Protein AF-A0A3A0A1N2-F1 (afdb_monomer)

Secondary structure (DSSP, 8-state):
-EEEE-TT-TTS-SS----SSPEEESS--HHHHHHHHHHHHHTS-SEEEEEETTTTEEEEEEEETTTEEEEEEE-SSSS-EEEE-SSPBPHHHHHHHHHHHHTT-TTHHHHS-EEEE--

Radius of gyration: 13.73 Å; Cα contacts (8 Å, |Δi|>4): 223; chains: 1; bounding box: 38×30×31 Å

Structure (mmCIF, N/CA/C/O backbone):
data_AF-A0A3A0A1N2-F1
#
_entry.id   AF-A0A3A0A1N2-F1
#
loop_
_atom_site.group_PDB
_atom_site.id
_atom_site.type_symbol
_atom_site.label_atom_id
_atom_site.label_alt_id
_atom_site.label_comp_id
_atom_site.label_asym_id
_atom_site.label_entity_id
_atom_site.label_seq_id
_atom_site.pdbx_PDB_ins_code
_atom_site.Cartn_x
_atom_site.Cartn_y
_atom_site.Cartn_z
_atom_site.occupancy
_atom_site.B_iso_or_equiv
_atom_site.auth_seq_id
_atom_site.auth_comp_id
_atom_site.auth_asym_id
_atom_site.auth_atom_id
_atom_site.pdbx_PDB_model_num
ATOM 1 N N . MET A 1 1 ? -1.201 11.599 6.591 1.00 91.50 1 MET A N 1
ATOM 2 C CA . MET A 1 1 ? -0.520 10.311 6.370 1.00 91.50 1 MET A CA 1
ATOM 3 C C . MET A 1 1 ? 0.896 10.571 5.928 1.00 91.50 1 MET A C 1
ATOM 5 O O . MET A 1 1 ? 1.144 11.574 5.264 1.00 91.50 1 MET A O 1
ATOM 9 N N . ASP A 1 2 ? 1.777 9.656 6.286 1.00 92.88 2 ASP A N 1
ATOM 10 C CA . ASP A 1 2 ? 3.182 9.678 5.926 1.00 92.88 2 ASP A CA 1
ATOM 11 C C . ASP A 1 2 ? 3.437 8.572 4.907 1.00 92.88 2 ASP A C 1
ATOM 13 O O . ASP A 1 2 ? 2.870 7.481 5.002 1.00 92.88 2 ASP A O 1
ATOM 17 N N . LEU A 1 3 ? 4.278 8.864 3.924 1.00 93.00 3 LEU A N 1
ATOM 18 C CA . LEU A 1 3 ? 4.767 7.890 2.961 1.00 93.00 3 LEU A CA 1
ATOM 19 C C . LEU A 1 3 ? 6.100 7.361 3.475 1.00 93.00 3 LEU A C 1
ATOM 21 O O . LEU A 1 3 ? 7.027 8.131 3.692 1.00 93.00 3 LEU A O 1
ATOM 25 N N . VAL A 1 4 ? 6.200 6.058 3.686 1.00 91.38 4 VAL A N 1
ATOM 26 C CA . VAL A 1 4 ? 7.389 5.402 4.221 1.00 91.38 4 VAL A CA 1
ATOM 27 C C . VAL A 1 4 ? 7.971 4.486 3.148 1.00 91.38 4 VAL A C 1
ATOM 29 O O . VAL A 1 4 ? 7.275 3.644 2.581 1.00 91.38 4 VAL A O 1
ATOM 32 N N . LEU A 1 5 ? 9.253 4.681 2.852 1.00 88.62 5 LEU A N 1
ATOM 33 C CA . LEU A 1 5 ? 9.980 4.017 1.769 1.00 88.62 5 LEU A CA 1
ATOM 34 C C . LEU A 1 5 ? 11.252 3.349 2.311 1.00 88.62 5 LEU A C 1
ATOM 36 O O . LEU A 1 5 ? 11.732 3.750 3.380 1.00 88.62 5 LEU A O 1
ATOM 40 N N . PRO A 1 6 ? 11.822 2.353 1.607 1.00 83.25 6 PRO A N 1
ATOM 41 C CA . PRO A 1 6 ? 13.099 1.772 2.004 1.00 83.25 6 PRO A CA 1
ATOM 42 C C . PRO A 1 6 ? 14.187 2.850 2.100 1.00 83.25 6 PRO A C 1
ATOM 44 O O . PRO A 1 6 ? 14.239 3.785 1.296 1.00 83.25 6 PRO A O 1
ATOM 47 N N . GLY A 1 7 ? 15.043 2.734 3.118 1.00 69.44 7 GLY A N 1
ATOM 48 C CA . GLY A 1 7 ? 16.130 3.682 3.366 1.00 69.44 7 GLY A CA 1
ATOM 49 C C . GLY A 1 7 ? 17.048 3.839 2.152 1.00 69.44 7 GLY A C 1
ATOM 50 O O . GLY A 1 7 ? 17.427 2.856 1.518 1.00 69.44 7 GLY A O 1
ATOM 51 N N . GLY A 1 8 ? 17.392 5.084 1.809 1.00 57.94 8 GLY A N 1
ATOM 52 C CA . GLY A 1 8 ? 18.197 5.405 0.622 1.00 57.94 8 GLY A CA 1
ATOM 53 C C . GLY A 1 8 ? 17.402 5.583 -0.680 1.00 57.94 8 GLY A C 1
ATOM 54 O O . GLY A 1 8 ? 18.002 5.896 -1.709 1.00 57.94 8 GLY A O 1
ATOM 55 N N . ALA A 1 9 ? 16.071 5.451 -0.650 1.00 58.47 9 ALA A N 1
ATOM 56 C CA . ALA A 1 9 ? 15.196 5.828 -1.756 1.00 58.47 9 ALA A CA 1
ATOM 57 C C . ALA A 1 9 ? 15.213 7.355 -1.967 1.00 58.47 9 ALA A C 1
ATOM 59 O O . ALA A 1 9 ? 14.408 8.084 -1.396 1.00 58.47 9 ALA A O 1
ATOM 60 N N . GLY A 1 10 ? 16.126 7.861 -2.799 1.00 57.34 10 GLY A N 1
ATOM 61 C CA . GLY A 1 10 ? 16.265 9.288 -3.139 1.00 57.34 10 GLY A CA 1
ATOM 62 C C . GLY A 1 10 ? 15.136 9.852 -4.015 1.00 57.34 10 GLY A C 1
ATOM 63 O O . GLY A 1 10 ? 15.398 10.622 -4.933 1.00 57.34 10 GLY A O 1
ATOM 64 N N . LEU A 1 11 ? 13.885 9.443 -3.784 1.00 60.94 11 LEU A N 1
ATOM 65 C CA . LEU A 1 11 ? 12.744 9.819 -4.624 1.00 60.94 11 LEU A CA 1
ATOM 66 C C . LEU A 1 11 ? 12.343 11.288 -4.479 1.00 60.94 11 LEU A C 1
ATOM 68 O O . LEU A 1 11 ? 11.824 11.865 -5.431 1.00 60.94 11 LEU A O 1
ATOM 72 N N . PHE A 1 12 ? 12.613 11.890 -3.318 1.00 63.28 12 PHE A N 1
ATOM 73 C CA . PHE A 1 12 ? 12.181 13.253 -2.990 1.00 63.28 12 PHE A CA 1
ATOM 74 C C . PHE A 1 12 ? 13.307 14.154 -2.453 1.00 63.28 12 PHE A C 1
ATOM 76 O O . PHE A 1 12 ? 13.057 15.311 -2.125 1.00 63.28 12 PHE A O 1
ATOM 83 N N . ASP A 1 13 ? 14.547 13.657 -2.386 1.00 54.25 13 ASP A N 1
ATOM 84 C CA . ASP A 1 13 ? 15.730 14.433 -1.993 1.00 54.25 13 ASP A CA 1
ATOM 85 C C . ASP A 1 13 ? 16.951 13.970 -2.805 1.00 54.25 13 ASP A C 1
ATOM 87 O O . ASP A 1 13 ? 17.253 12.777 -2.873 1.00 54.25 13 ASP A O 1
ATOM 91 N N . SER A 1 14 ? 17.658 14.916 -3.433 1.00 46.75 14 SER A N 1
ATOM 92 C CA . SER A 1 14 ? 18.887 14.663 -4.195 1.00 46.75 14 SER A CA 1
ATOM 93 C C . SER A 1 14 ? 20.150 14.594 -3.327 1.00 46.75 14 SER A C 1
ATOM 95 O O . SER A 1 14 ? 21.254 14.534 -3.869 1.00 46.75 14 SER A O 1
ATOM 97 N N . THR A 1 15 ? 20.039 14.650 -1.999 1.00 44.75 15 THR A N 1
ATOM 98 C CA . THR A 1 15 ? 21.201 14.720 -1.105 1.00 44.75 15 THR A CA 1
ATOM 99 C C . THR A 1 15 ? 21.056 13.864 0.152 1.00 44.75 15 THR A C 1
ATOM 101 O O . THR A 1 15 ? 20.799 14.374 1.233 1.00 44.75 15 THR A O 1
ATOM 104 N N . GLY A 1 16 ? 21.324 12.559 0.055 1.00 39.91 16 GLY A N 1
ATOM 105 C CA . GLY A 1 16 ? 21.552 11.757 1.263 1.00 39.91 16 GLY A CA 1
ATOM 106 C C . GLY A 1 16 ? 21.476 10.254 1.050 1.00 39.91 16 GLY A C 1
ATOM 107 O O . GLY A 1 16 ? 20.410 9.664 1.155 1.00 39.91 16 GLY A O 1
ATOM 108 N N . TYR A 1 17 ? 22.622 9.627 0.784 1.00 42.09 17 TYR A N 1
ATOM 109 C CA . TYR A 1 17 ? 22.779 8.174 0.862 1.00 42.09 17 TYR A CA 1
ATOM 110 C C . TYR A 1 17 ? 23.179 7.778 2.294 1.00 42.09 17 TYR A C 1
ATOM 112 O O . TYR A 1 17 ? 24.020 8.449 2.891 1.00 42.09 17 TYR A O 1
ATOM 120 N N . MET A 1 18 ? 22.664 6.628 2.749 1.00 44.53 18 MET A N 1
ATOM 121 C CA . MET A 1 18 ? 23.006 5.865 3.966 1.00 44.53 18 MET A CA 1
ATOM 122 C C . MET A 1 18 ? 22.262 6.212 5.264 1.00 44.53 18 MET A C 1
ATOM 124 O O . MET A 1 18 ? 22.821 6.818 6.172 1.00 44.53 18 MET A O 1
ATOM 128 N N . ASP A 1 19 ? 21.067 5.643 5.419 1.00 42.34 19 ASP A N 1
ATOM 129 C CA . ASP A 1 19 ? 20.763 4.893 6.639 1.00 42.34 19 ASP A CA 1
ATOM 130 C C . ASP A 1 19 ? 19.893 3.677 6.286 1.00 42.34 19 ASP A C 1
ATOM 132 O O . ASP A 1 19 ? 19.033 3.737 5.409 1.00 42.34 19 ASP A O 1
ATOM 136 N N . SER A 1 20 ? 20.145 2.553 6.947 1.00 52.00 20 SER A N 1
ATOM 137 C CA . SER A 1 20 ? 19.423 1.275 6.827 1.00 52.00 20 SER A CA 1
ATOM 138 C C . SER A 1 20 ? 18.033 1.311 7.485 1.00 52.00 20 SER A C 1
ATOM 140 O O . SER A 1 20 ? 17.482 0.280 7.868 1.00 52.00 20 SER A O 1
ATOM 142 N N . THR A 1 21 ? 17.475 2.507 7.654 1.00 67.19 21 THR A N 1
ATOM 143 C CA . THR A 1 21 ? 16.197 2.769 8.306 1.00 67.19 21 THR A CA 1
ATOM 144 C C . THR A 1 21 ? 15.213 3.327 7.282 1.00 67.19 21 THR A C 1
ATOM 146 O O . THR A 1 21 ? 15.574 4.100 6.393 1.00 67.19 21 THR A O 1
ATOM 149 N N . ASN A 1 22 ? 13.955 2.890 7.360 1.00 77.56 22 ASN A N 1
ATOM 150 C CA . ASN A 1 22 ? 12.903 3.375 6.473 1.00 77.56 22 ASN A CA 1
ATOM 151 C C . ASN A 1 22 ? 12.812 4.906 6.551 1.00 77.56 22 ASN A C 1
ATOM 153 O O . ASN A 1 22 ? 12.808 5.476 7.643 1.00 77.56 22 ASN A O 1
ATOM 157 N N . THR A 1 23 ? 12.715 5.572 5.403 1.00 85.19 23 THR A N 1
ATOM 158 C CA . THR A 1 23 ? 12.582 7.032 5.346 1.00 85.19 23 THR A CA 1
ATOM 159 C C . THR A 1 23 ? 11.107 7.405 5.299 1.00 85.19 23 THR A C 1
ATOM 161 O O . THR A 1 23 ? 10.383 6.952 4.414 1.00 85.19 23 THR A O 1
ATOM 164 N N . ALA A 1 24 ? 10.665 8.218 6.260 1.00 86.31 24 ALA A N 1
ATOM 165 C CA . ALA A 1 24 ? 9.302 8.731 6.327 1.00 86.31 24 ALA A CA 1
ATOM 166 C C . ALA A 1 24 ? 9.218 10.140 5.725 1.00 86.31 24 ALA A C 1
ATOM 168 O O . ALA A 1 24 ? 9.920 11.056 6.153 1.00 86.31 24 ALA A O 1
ATOM 169 N N . TYR A 1 25 ? 8.316 10.310 4.765 1.00 88.62 25 TYR A N 1
ATOM 170 C CA . TYR A 1 25 ? 7.965 11.570 4.126 1.00 88.62 25 TYR A CA 1
ATOM 171 C C . TYR A 1 25 ? 6.601 12.022 4.666 1.00 88.62 25 TYR A C 1
ATOM 173 O O . TYR A 1 25 ? 5.570 11.444 4.299 1.00 88.62 25 TYR A O 1
ATOM 181 N N . PRO A 1 26 ? 6.566 13.006 5.582 1.00 89.75 26 PRO A N 1
ATOM 182 C CA . PRO A 1 26 ? 5.329 13.424 6.223 1.00 89.75 26 PRO A CA 1
ATOM 183 C C . PRO A 1 26 ? 4.414 14.182 5.261 1.00 89.75 26 PRO A C 1
ATOM 185 O O . PRO A 1 26 ? 4.883 14.889 4.373 1.00 89.75 26 PRO A O 1
ATOM 188 N N . ASN A 1 27 ? 3.103 14.112 5.507 1.00 89.62 27 ASN A N 1
ATOM 189 C CA . ASN A 1 27 ? 2.069 14.784 4.702 1.00 89.62 27 ASN A CA 1
ATOM 190 C C . ASN A 1 27 ? 2.080 14.374 3.220 1.00 89.62 27 ASN A C 1
ATOM 192 O O . ASN A 1 27 ? 2.008 15.224 2.333 1.00 89.62 27 ASN A O 1
ATOM 196 N N . ALA A 1 28 ? 2.145 13.067 2.973 1.00 92.44 28 ALA A N 1
ATOM 197 C CA . ALA A 1 28 ? 2.165 12.501 1.634 1.00 92.44 28 ALA A CA 1
ATOM 198 C C . ALA A 1 28 ? 0.993 12.995 0.773 1.00 92.44 28 ALA A C 1
ATOM 200 O O . ALA A 1 28 ? -0.161 13.038 1.212 1.00 92.44 28 ALA A O 1
ATOM 201 N N . THR A 1 29 ? 1.292 13.326 -0.478 1.00 94.25 29 THR A N 1
ATOM 202 C CA . THR A 1 29 ? 0.309 13.699 -1.494 1.00 94.25 29 THR A CA 1
ATOM 203 C C . THR A 1 29 ? 0.041 12.544 -2.460 1.00 94.25 29 THR A C 1
ATOM 205 O O . THR A 1 29 ? 0.750 11.536 -2.493 1.00 94.25 29 THR A O 1
ATOM 208 N N . ALA A 1 30 ? -1.005 12.680 -3.283 1.00 93.62 30 ALA A N 1
ATOM 209 C CA . ALA A 1 30 ? -1.291 11.702 -4.334 1.00 93.62 30 ALA A CA 1
ATOM 210 C C . ALA A 1 30 ? -0.169 11.632 -5.388 1.00 93.62 30 ALA A C 1
ATOM 212 O O . ALA A 1 30 ? 0.048 10.579 -5.985 1.00 93.62 30 ALA A O 1
ATOM 213 N N . GLU A 1 31 ? 0.546 12.739 -5.604 1.00 93.31 31 GLU A N 1
ATOM 214 C CA . GLU A 1 31 ? 1.702 12.790 -6.499 1.00 93.31 31 GLU A CA 1
ATOM 215 C C . GLU A 1 31 ? 2.883 12.007 -5.916 1.00 93.31 31 GLU A C 1
ATOM 217 O O . GLU A 1 31 ? 3.465 11.184 -6.621 1.00 93.31 31 GLU A O 1
ATOM 222 N N . ASP A 1 32 ? 3.164 12.161 -4.618 1.00 93.06 32 ASP A N 1
ATOM 223 C CA . ASP A 1 32 ? 4.224 11.404 -3.937 1.00 93.06 32 ASP A CA 1
ATOM 224 C C . ASP A 1 32 ? 3.961 9.898 -4.007 1.00 93.06 32 ASP A C 1
ATOM 226 O O . ASP A 1 32 ? 4.839 9.116 -4.375 1.00 93.06 32 ASP A O 1
ATOM 230 N N . LEU A 1 33 ? 2.718 9.486 -3.739 1.00 94.69 33 LEU A N 1
ATOM 231 C CA . LEU A 1 33 ? 2.303 8.092 -3.874 1.00 94.69 33 LEU A CA 1
ATOM 232 C C . LEU A 1 33 ? 2.495 7.580 -5.311 1.00 94.69 33 LEU A C 1
ATOM 234 O O . LEU A 1 33 ? 3.041 6.496 -5.513 1.00 94.69 33 LEU A O 1
ATOM 238 N N . SER A 1 34 ? 2.071 8.355 -6.313 1.00 94.12 34 SER A N 1
ATOM 239 C CA . SER A 1 34 ? 2.235 7.989 -7.724 1.00 94.12 34 SER A CA 1
ATOM 240 C C . SER A 1 34 ? 3.712 7.833 -8.103 1.00 94.12 34 SER A C 1
ATOM 242 O O . SER A 1 34 ? 4.078 6.875 -8.788 1.00 94.12 34 SER A O 1
ATOM 244 N N . ASN A 1 35 ? 4.571 8.740 -7.635 1.00 93.00 35 ASN A N 1
ATOM 245 C CA . ASN A 1 35 ? 6.011 8.699 -7.881 1.00 93.00 35 ASN A CA 1
ATOM 246 C C . ASN A 1 35 ? 6.667 7.482 -7.217 1.00 93.00 35 ASN A C 1
ATOM 248 O O . ASN A 1 35 ? 7.475 6.802 -7.852 1.00 93.00 35 ASN A O 1
ATOM 252 N N . ALA A 1 36 ? 6.273 7.156 -5.984 1.00 93.75 36 ALA A N 1
ATOM 253 C CA . ALA A 1 36 ? 6.756 5.976 -5.275 1.00 93.75 36 ALA A CA 1
ATOM 254 C C . ALA A 1 36 ? 6.331 4.670 -5.957 1.00 93.75 36 ALA A C 1
ATOM 256 O O . ALA A 1 36 ? 7.164 3.800 -6.198 1.00 93.75 36 ALA A O 1
ATOM 257 N N . LEU A 1 37 ? 5.066 4.543 -6.364 1.00 93.88 37 LEU A N 1
ATOM 258 C CA . LEU A 1 37 ? 4.599 3.360 -7.094 1.00 93.88 37 LEU A CA 1
ATOM 259 C C . LEU A 1 37 ? 5.325 3.187 -8.435 1.00 93.88 37 LEU A C 1
ATOM 261 O O . LEU A 1 37 ? 5.680 2.069 -8.803 1.00 93.88 37 LEU A O 1
ATOM 265 N N . ALA A 1 38 ? 5.592 4.284 -9.149 1.00 92.88 38 ALA A N 1
ATOM 266 C CA . ALA A 1 38 ? 6.373 4.245 -10.382 1.00 92.88 38 ALA A CA 1
ATOM 267 C C . ALA A 1 38 ? 7.839 3.842 -10.142 1.00 92.88 38 ALA A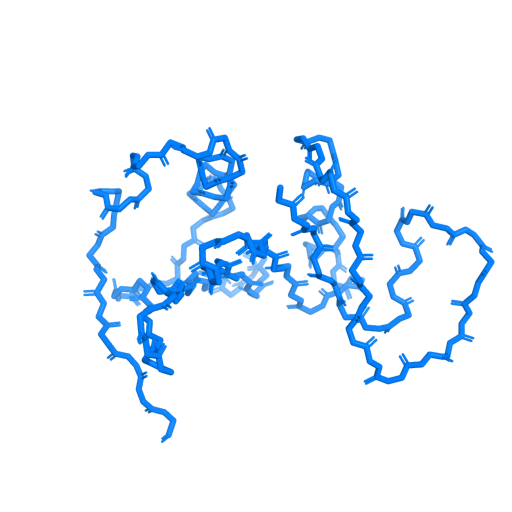 C 1
ATOM 269 O O . ALA A 1 38 ? 8.440 3.196 -10.996 1.00 92.88 38 ALA A O 1
ATOM 270 N N . ALA A 1 39 ? 8.426 4.219 -9.006 1.00 91.62 39 ALA A N 1
ATOM 271 C CA . ALA A 1 39 ? 9.769 3.796 -8.620 1.00 91.62 39 ALA A CA 1
ATOM 272 C C . ALA A 1 39 ? 9.830 2.309 -8.261 1.00 91.62 39 ALA A C 1
ATOM 274 O O . ALA A 1 39 ? 10.728 1.607 -8.721 1.00 91.62 39 ALA A O 1
ATOM 275 N N . MET A 1 40 ? 8.838 1.814 -7.517 1.00 92.38 40 MET A N 1
ATOM 276 C CA . MET A 1 40 ? 8.712 0.390 -7.198 1.00 92.38 40 MET A CA 1
ATOM 277 C C . MET A 1 40 ? 8.569 -0.449 -8.471 1.00 92.38 40 MET A C 1
ATOM 279 O O . MET A 1 40 ? 9.217 -1.476 -8.628 1.00 92.38 40 MET A O 1
ATOM 283 N N . GLU A 1 41 ? 7.792 0.035 -9.439 1.00 90.88 41 GLU A N 1
ATOM 284 C CA . GLU A 1 41 ? 7.632 -0.616 -10.741 1.00 90.88 41 GLU A CA 1
ATOM 285 C C . GLU A 1 41 ? 8.937 -0.719 -11.546 1.00 90.88 41 GLU A C 1
ATOM 287 O O . GLU A 1 41 ? 9.147 -1.709 -12.245 1.00 90.88 41 GLU A O 1
ATOM 292 N N . ARG A 1 42 ? 9.823 0.278 -11.440 1.00 90.75 42 ARG A N 1
ATOM 293 C CA . ARG A 1 42 ? 11.158 0.233 -12.058 1.00 90.75 42 ARG A CA 1
ATOM 294 C C . ARG A 1 42 ? 12.148 -0.648 -11.292 1.00 90.75 42 ARG A C 1
ATOM 296 O O . ARG A 1 42 ? 13.218 -0.931 -11.824 1.00 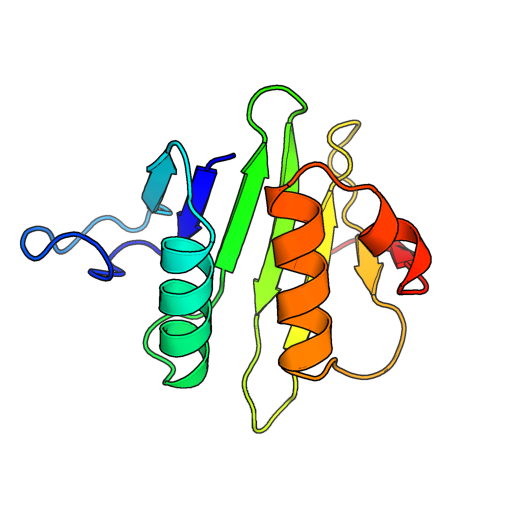90.75 42 ARG A O 1
ATOM 303 N N . GLY A 1 43 ? 11.796 -1.082 -10.080 1.00 88.06 43 GLY A N 1
ATOM 304 C CA . GLY A 1 43 ? 12.687 -1.798 -9.170 1.00 88.06 43 GLY A CA 1
ATOM 305 C C . GLY A 1 43 ? 13.660 -0.889 -8.415 1.00 88.06 43 GLY A C 1
ATOM 306 O O . GLY A 1 43 ? 14.628 -1.386 -7.850 1.00 88.06 43 GLY A O 1
ATOM 307 N N . ASP A 1 44 ? 13.420 0.428 -8.397 1.00 88.88 44 ASP A N 1
ATOM 308 C CA . ASP A 1 44 ? 14.256 1.385 -7.657 1.00 88.88 44 ASP A CA 1
ATOM 309 C C . ASP A 1 44 ? 14.052 1.246 -6.136 1.00 88.88 44 ASP A C 1
ATOM 311 O O . ASP A 1 44 ? 14.937 1.583 -5.350 1.00 88.88 44 ASP A O 1
ATOM 315 N N . ILE A 1 45 ? 12.870 0.773 -5.725 1.00 90.12 45 ILE A N 1
ATOM 316 C CA . ILE A 1 45 ? 12.486 0.515 -4.335 1.00 90.12 45 ILE A CA 1
ATOM 317 C C . ILE A 1 45 ? 11.700 -0.796 -4.230 1.00 90.12 45 ILE A C 1
ATOM 319 O O . ILE A 1 45 ? 11.016 -1.195 -5.169 1.00 90.12 45 ILE A O 1
ATOM 323 N N . GLU A 1 46 ? 11.771 -1.449 -3.072 1.00 89.75 46 GLU A N 1
ATOM 324 C CA . GLU A 1 46 ? 11.180 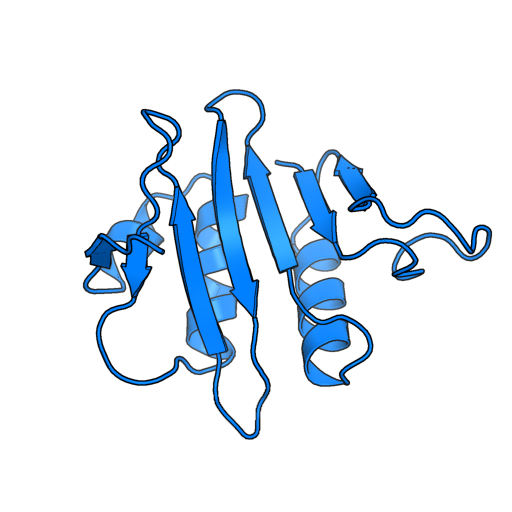-2.780 -2.851 1.00 89.75 46 GLU A CA 1
ATOM 325 C C . GLU A 1 46 ? 9.723 -2.735 -2.368 1.00 89.75 46 GLU A C 1
ATOM 327 O O . GLU A 1 46 ? 8.957 -3.681 -2.574 1.00 89.75 46 GLU A O 1
ATOM 332 N N . PHE A 1 47 ? 9.333 -1.651 -1.698 1.00 92.56 47 PHE A N 1
ATOM 333 C CA . PHE A 1 47 ? 8.005 -1.502 -1.117 1.00 92.56 47 PHE A CA 1
ATOM 334 C C . PHE A 1 47 ? 7.593 -0.036 -1.000 1.00 92.56 47 PHE A C 1
ATOM 336 O O . PHE A 1 47 ? 8.426 0.873 -0.983 1.00 92.56 47 PHE A O 1
ATOM 343 N N . VAL A 1 48 ? 6.289 0.173 -0.843 1.00 95.38 48 VAL A N 1
ATOM 344 C CA . VAL A 1 48 ? 5.686 1.461 -0.498 1.00 95.38 48 VAL A CA 1
ATOM 345 C C . VAL A 1 48 ? 4.754 1.265 0.689 1.00 95.38 48 VAL A C 1
ATOM 347 O O . VAL A 1 48 ? 3.859 0.423 0.630 1.00 95.38 48 VAL A O 1
ATOM 350 N N . ILE A 1 49 ? 4.934 2.055 1.749 1.00 95.25 49 ILE A N 1
ATOM 351 C CA . ILE A 1 49 ? 4.075 2.049 2.937 1.00 95.25 49 ILE A CA 1
ATOM 352 C C . ILE A 1 49 ? 3.403 3.418 3.067 1.00 95.25 49 ILE A C 1
ATOM 354 O O . ILE A 1 49 ? 4.057 4.453 2.990 1.00 95.25 49 ILE A O 1
ATOM 358 N N . LEU A 1 50 ? 2.097 3.434 3.311 1.00 96.44 50 LEU A N 1
ATOM 359 C CA . LEU A 1 50 ? 1.387 4.596 3.834 1.00 96.44 50 LEU A CA 1
ATOM 360 C C . LEU A 1 50 ? 1.077 4.354 5.302 1.00 96.44 50 LEU A C 1
ATOM 362 O O . LEU A 1 50 ? 0.482 3.335 5.648 1.00 96.44 50 LEU A O 1
ATOM 366 N N . GLN A 1 51 ? 1.445 5.302 6.154 1.00 94.25 51 GLN A N 1
ATOM 367 C CA . GLN A 1 51 ? 1.258 5.216 7.594 1.00 94.25 51 GLN A CA 1
ATOM 368 C C . GLN A 1 51 ? 0.431 6.398 8.104 1.00 94.25 51 GLN A C 1
ATOM 370 O O . GLN A 1 51 ? 0.679 7.562 7.785 1.00 94.25 51 GLN A O 1
ATOM 375 N N . ASP A 1 52 ? -0.559 6.106 8.936 1.00 93.62 52 ASP A N 1
ATOM 376 C CA . ASP A 1 52 ? -1.291 7.094 9.711 1.00 93.62 52 ASP A CA 1
ATOM 377 C C . ASP A 1 52 ? -0.813 7.057 11.163 1.00 93.62 52 ASP A C 1
ATOM 379 O O . ASP A 1 52 ? -1.210 6.206 11.957 1.00 93.62 52 ASP A O 1
ATOM 383 N N . ASN A 1 53 ? 0.033 8.017 11.530 1.00 88.31 53 ASN A N 1
ATOM 384 C CA . ASN A 1 53 ? 0.576 8.112 12.884 1.00 88.31 53 ASN A CA 1
ATOM 385 C C . ASN A 1 53 ? -0.487 8.389 13.956 1.00 88.31 53 ASN A C 1
ATOM 387 O O . ASN A 1 53 ? -0.256 8.081 15.124 1.00 88.31 53 ASN A O 1
ATOM 391 N N . ALA A 1 54 ? -1.636 8.973 13.594 1.00 89.12 54 ALA A N 1
ATOM 392 C CA . ALA A 1 54 ? -2.686 9.285 14.559 1.00 89.12 54 ALA A CA 1
ATOM 393 C C . ALA A 1 54 ? -3.448 8.023 14.982 1.00 89.12 54 ALA A C 1
ATOM 395 O O . ALA A 1 54 ? -3.748 7.841 16.162 1.00 89.12 54 ALA A O 1
ATOM 396 N N . THR A 1 55 ? -3.737 7.144 14.024 1.00 90.50 55 THR A N 1
ATOM 397 C CA . THR A 1 55 ? -4.477 5.893 14.250 1.00 90.50 55 THR A CA 1
ATOM 398 C C . THR A 1 55 ? -3.568 4.675 14.405 1.00 90.50 55 THR A C 1
ATOM 400 O O . THR A 1 55 ? -4.052 3.606 14.767 1.00 90.50 55 THR A O 1
ATOM 403 N N . LYS A 1 56 ? -2.261 4.838 14.161 1.00 90.00 56 LYS A N 1
ATOM 404 C CA . LYS A 1 56 ? -1.257 3.766 14.053 1.00 90.00 56 LYS A CA 1
ATOM 405 C C . LYS A 1 56 ? -1.558 2.753 12.943 1.00 90.00 56 LYS A C 1
ATOM 407 O O . LYS A 1 56 ? -1.009 1.658 12.952 1.00 90.00 56 LYS A O 1
ATOM 412 N N . GLN A 1 57 ? -2.426 3.110 11.999 1.00 94.06 57 GLN A N 1
ATOM 413 C CA . GLN A 1 57 ? -2.738 2.275 10.847 1.00 94.06 57 GLN A CA 1
ATOM 414 C C . GLN A 1 57 ? -1.628 2.374 9.813 1.00 94.06 57 GLN A C 1
ATOM 416 O O . GLN A 1 57 ? -1.032 3.437 9.631 1.00 94.06 57 GLN A O 1
ATOM 421 N N . PHE A 1 58 ? -1.400 1.295 9.076 1.00 94.50 58 PHE A N 1
ATOM 422 C CA . PHE A 1 58 ? -0.590 1.364 7.869 1.00 94.50 58 PHE A CA 1
ATOM 423 C C . PHE A 1 58 ? -1.125 0.433 6.790 1.00 94.50 58 PHE A C 1
ATOM 425 O O . PHE A 1 58 ? -1.780 -0.569 7.077 1.00 94.50 58 PHE A O 1
ATOM 432 N N . MET A 1 59 ? -0.815 0.769 5.546 1.00 96.12 59 MET A N 1
ATOM 433 C CA . MET A 1 59 ? -1.039 -0.064 4.375 1.00 96.12 59 MET A CA 1
ATOM 434 C C . MET A 1 59 ? 0.264 -0.134 3.591 1.00 96.12 59 MET A C 1
ATOM 436 O O . MET A 1 59 ? 0.892 0.896 3.358 1.00 96.12 59 MET A O 1
ATOM 440 N N . GLN A 1 60 ? 0.669 -1.332 3.185 1.00 95.12 60 GLN A N 1
ATOM 441 C CA . GLN A 1 60 ? 1.890 -1.547 2.427 1.00 95.12 60 GLN A CA 1
ATOM 442 C C . GLN A 1 60 ? 1.651 -2.340 1.157 1.00 95.12 60 GLN A C 1
ATOM 444 O O . GLN A 1 60 ? 0.784 -3.213 1.102 1.00 95.12 60 GLN A O 1
ATOM 449 N N . THR A 1 61 ? 2.470 -2.061 0.153 1.00 96.25 61 THR A N 1
ATOM 450 C CA . THR A 1 61 ? 2.553 -2.867 -1.056 1.00 96.25 61 THR A CA 1
ATOM 451 C C . THR A 1 61 ? 3.997 -3.196 -1.401 1.00 96.25 61 THR A C 1
ATOM 453 O O . THR A 1 61 ? 4.909 -2.411 -1.146 1.00 96.25 61 THR A O 1
ATOM 456 N N . THR A 1 62 ? 4.178 -4.370 -1.992 1.00 94.50 62 THR A N 1
ATOM 457 C CA . THR A 1 62 ? 5.422 -4.842 -2.602 1.00 94.50 62 THR A CA 1
ATOM 458 C C . THR A 1 62 ? 5.077 -5.651 -3.855 1.00 94.50 62 THR A C 1
ATOM 460 O O . THR A 1 62 ? 3.911 -5.991 -4.082 1.00 94.50 62 THR A O 1
ATOM 463 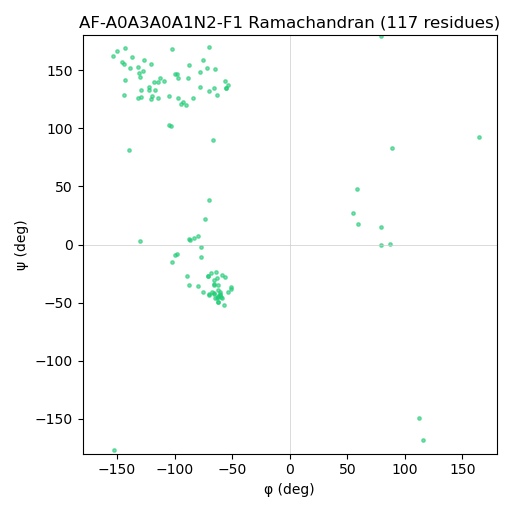N N . GLY A 1 63 ? 6.078 -5.971 -4.666 1.00 92.31 63 GLY A N 1
ATOM 464 C CA . GLY A 1 63 ? 5.936 -6.740 -5.897 1.00 92.31 63 GLY A CA 1
ATOM 465 C C . GLY A 1 63 ? 6.288 -5.930 -7.139 1.00 92.31 63 GLY A C 1
ATOM 466 O O . GLY A 1 63 ? 6.868 -4.846 -7.069 1.00 92.31 63 GLY A O 1
ATOM 467 N N . SER A 1 64 ? 5.952 -6.477 -8.301 1.00 91.62 64 SER A N 1
ATOM 468 C CA . SER A 1 64 ? 6.375 -5.941 -9.596 1.00 91.62 64 SER A CA 1
ATOM 469 C C . SER A 1 64 ? 5.339 -6.231 -10.684 1.00 91.62 64 SER A C 1
ATOM 471 O O . SER A 1 64 ? 4.481 -7.094 -10.500 1.00 91.62 64 SER A O 1
ATOM 473 N N . PRO A 1 65 ? 5.413 -5.593 -11.866 1.00 90.94 65 PRO A N 1
ATOM 474 C CA . PRO A 1 65 ? 4.521 -5.930 -12.977 1.00 90.94 65 PRO A CA 1
ATOM 475 C C . PRO A 1 65 ? 4.611 -7.389 -13.441 1.00 90.94 65 PRO A C 1
ATOM 477 O O . PRO A 1 65 ? 3.654 -7.896 -14.018 1.00 90.94 65 PRO A O 1
ATOM 480 N N . ALA A 1 66 ? 5.757 -8.047 -13.233 1.00 90.31 66 ALA A N 1
ATOM 481 C CA . ALA A 1 66 ? 5.987 -9.419 -13.678 1.00 90.31 66 ALA A CA 1
ATOM 482 C C . ALA A 1 66 ? 5.360 -10.458 -12.736 1.00 90.31 66 ALA A C 1
ATOM 484 O O . ALA A 1 66 ? 4.871 -11.486 -13.197 1.00 90.31 66 ALA A O 1
ATOM 485 N N . GLU A 1 67 ? 5.367 -10.186 -11.432 1.00 90.81 67 GLU A N 1
ATOM 486 C CA . GLU A 1 67 ? 4.880 -11.104 -10.390 1.00 90.81 67 GLU A CA 1
ATOM 487 C C . GLU A 1 67 ? 3.481 -10.714 -9.881 1.00 90.81 67 GLU A C 1
ATOM 489 O O . GLU A 1 67 ? 2.779 -11.516 -9.264 1.00 90.81 67 GLU A O 1
ATOM 494 N N . GLY A 1 68 ? 3.053 -9.488 -10.183 1.00 93.81 68 GLY A N 1
ATOM 495 C CA . GLY A 1 68 ? 1.924 -8.816 -9.558 1.00 93.81 68 GLY A CA 1
ATOM 496 C C . GLY A 1 68 ? 2.301 -8.226 -8.199 1.00 93.81 68 GLY A C 1
ATOM 497 O O . GLY A 1 68 ? 3.444 -8.313 -7.742 1.00 93.81 68 GLY A O 1
ATOM 498 N N . TYR A 1 69 ? 1.327 -7.584 -7.564 1.00 95.69 69 TYR A N 1
ATOM 499 C CA . TYR A 1 69 ? 1.540 -6.848 -6.325 1.00 95.69 69 TYR A CA 1
ATOM 500 C C . TYR A 1 69 ? 0.832 -7.505 -5.147 1.00 95.69 69 TYR A C 1
ATOM 502 O O . TYR A 1 69 ? -0.293 -7.992 -5.264 1.00 95.69 69 TYR A O 1
ATOM 510 N N . TYR A 1 70 ? 1.470 -7.455 -3.988 1.00 95.38 70 TYR A N 1
ATOM 511 C CA . TYR A 1 70 ? 0.854 -7.795 -2.716 1.00 95.38 70 TYR A CA 1
ATOM 512 C C . TYR A 1 70 ? 0.401 -6.516 -2.021 1.00 95.38 70 TYR A C 1
ATOM 514 O O . TYR A 1 70 ? 1.023 -5.460 -2.162 1.00 95.38 70 TYR A O 1
ATOM 522 N N . LEU A 1 71 ? -0.705 -6.610 -1.290 1.00 96.19 71 LEU A N 1
ATOM 523 C CA . LEU A 1 71 ? -1.235 -5.517 -0.489 1.00 96.19 71 LEU A CA 1
ATOM 524 C C . LEU A 1 71 ? -1.556 -6.040 0.903 1.00 96.19 71 LEU A C 1
ATOM 526 O O . LEU A 1 71 ? -2.294 -7.018 1.063 1.00 96.19 71 LEU A O 1
ATOM 530 N N . GLU A 1 72 ? -1.002 -5.365 1.897 1.00 95.19 72 GLU A N 1
ATOM 531 C CA . GLU A 1 72 ? -1.147 -5.709 3.301 1.00 95.19 72 GLU A CA 1
ATOM 532 C C . GLU A 1 72 ? -1.516 -4.463 4.102 1.00 95.19 72 GLU A C 1
ATOM 534 O O . GLU A 1 72 ? -1.194 -3.341 3.713 1.00 95.19 72 GLU A O 1
ATOM 539 N N . TYR A 1 73 ? -2.210 -4.639 5.220 1.00 94.31 73 TYR A N 1
ATOM 540 C CA . TYR A 1 73 ? -2.547 -3.549 6.122 1.00 94.31 73 TYR A CA 1
ATOM 541 C C . TYR A 1 73 ? -2.555 -4.002 7.580 1.00 94.31 73 TYR A C 1
ATOM 543 O O . TYR A 1 73 ? -2.766 -5.175 7.896 1.00 94.31 73 TYR A O 1
ATOM 551 N N . ASN A 1 74 ? -2.372 -3.037 8.470 1.00 93.31 74 ASN A N 1
ATOM 552 C CA . ASN A 1 74 ? -2.588 -3.168 9.901 1.00 93.31 74 ASN A CA 1
ATOM 553 C C . ASN A 1 74 ? -3.619 -2.119 10.334 1.00 93.31 74 ASN A C 1
ATOM 555 O O . ASN A 1 74 ? -3.575 -0.964 9.902 1.00 93.31 74 ASN A O 1
ATOM 559 N N . ASP A 1 75 ? -4.578 -2.531 11.163 1.00 90.50 75 ASP A N 1
ATOM 560 C CA . ASP A 1 75 ? -5.708 -1.688 11.562 1.00 90.50 75 ASP A CA 1
ATOM 561 C C . ASP A 1 75 ? -5.429 -0.793 12.784 1.00 90.50 75 ASP A C 1
ATOM 563 O O . ASP A 1 75 ? -6.325 -0.057 13.214 1.00 90.50 75 ASP A O 1
ATOM 567 N N . GLY A 1 76 ? -4.196 -0.817 13.295 1.00 88.88 76 GLY A N 1
ATOM 568 C CA . GLY A 1 76 ? -3.689 -0.014 14.405 1.00 88.88 76 GLY A CA 1
ATOM 569 C C . GLY A 1 76 ? -4.079 -0.528 15.792 1.00 88.88 76 GLY A C 1
ATOM 570 O O . GLY A 1 76 ? -3.721 0.102 16.791 1.00 88.88 76 GLY A O 1
ATOM 571 N N . LYS A 1 77 ? -4.835 -1.635 15.891 1.00 88.19 77 LYS A N 1
ATOM 572 C CA . LYS A 1 77 ? -5.344 -2.145 17.179 1.00 88.19 77 LYS A CA 1
ATOM 573 C C 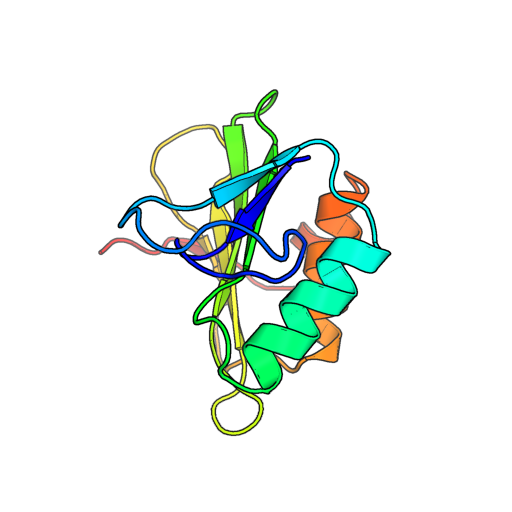. LYS A 1 77 ? -4.378 -3.089 17.879 1.00 88.19 77 LYS A C 1
ATOM 575 O O . LYS A 1 77 ? -4.339 -3.109 19.108 1.00 88.19 77 LYS A O 1
ATOM 580 N N . ASP A 1 78 ? -3.650 -3.881 17.108 1.00 85.88 78 ASP A N 1
ATOM 581 C CA . ASP A 1 78 ? -2.655 -4.839 17.572 1.00 85.88 78 ASP A CA 1
ATOM 582 C C . ASP A 1 78 ? -1.587 -5.053 16.482 1.00 85.88 78 ASP A C 1
ATOM 584 O O . ASP A 1 78 ? -1.614 -4.401 15.439 1.00 85.88 78 ASP A O 1
ATOM 588 N N . ASP A 1 79 ? -0.640 -5.960 16.719 1.00 82.69 79 ASP A N 1
ATOM 589 C CA . ASP A 1 79 ? 0.431 -6.276 15.764 1.00 82.69 79 ASP A CA 1
ATOM 590 C C . ASP A 1 79 ? -0.032 -7.221 14.630 1.00 82.69 79 ASP A C 1
ATOM 592 O O . ASP A 1 79 ? 0.785 -7.700 13.843 1.00 82.69 79 ASP A O 1
ATOM 596 N N . SER A 1 80 ? -1.333 -7.528 14.521 1.00 86.19 80 SER A N 1
ATOM 597 C CA . SER A 1 80 ? -1.846 -8.405 13.466 1.00 86.19 80 SER A CA 1
ATOM 598 C C . SER A 1 80 ? -1.774 -7.709 12.116 1.00 86.19 80 SER A C 1
ATOM 600 O O . SER A 1 80 ? -2.270 -6.598 11.931 1.00 86.19 80 SER A O 1
ATOM 602 N N . MET A 1 81 ? -1.245 -8.415 11.128 1.00 91.06 81 MET A N 1
ATOM 603 C CA . MET A 1 81 ? -1.300 -7.980 9.742 1.00 91.06 81 MET A CA 1
ATOM 604 C C . MET A 1 81 ? -2.425 -8.695 9.013 1.00 91.06 81 MET A C 1
ATOM 606 O O . MET A 1 81 ? -2.755 -9.853 9.290 1.00 91.06 81 MET A O 1
ATOM 610 N N . LEU A 1 82 ? -3.025 -7.994 8.065 1.00 93.50 82 LEU A N 1
ATOM 611 C CA . LEU A 1 82 ? -3.949 -8.562 7.108 1.00 93.50 82 LEU A CA 1
ATOM 612 C C . LEU A 1 82 ? -3.375 -8.393 5.713 1.00 93.50 82 LEU A C 1
ATOM 614 O O . LEU A 1 82 ? -2.840 -7.343 5.383 1.00 93.50 82 LEU A O 1
ATOM 618 N N . ARG A 1 83 ? -3.535 -9.410 4.880 1.00 94.38 83 ARG A N 1
ATOM 619 C CA . ARG A 1 83 ? -3.179 -9.366 3.463 1.00 94.38 83 ARG A CA 1
ATOM 620 C C . ARG A 1 83 ? -4.405 -9.630 2.612 1.00 94.38 83 ARG A C 1
ATOM 622 O O . ARG A 1 83 ? -5.354 -10.277 3.069 1.00 94.38 83 ARG A O 1
ATOM 629 N N . VAL A 1 84 ? -4.397 -9.141 1.379 1.00 94.75 84 VAL A N 1
ATOM 630 C CA . VAL A 1 84 ? -5.423 -9.537 0.413 1.00 94.75 84 VAL A CA 1
ATOM 631 C C . VAL A 1 84 ? -5.300 -11.039 0.143 1.00 94.75 84 VAL A C 1
ATOM 633 O O . VAL A 1 84 ? -4.215 -11.550 -0.121 1.00 94.75 84 VAL A O 1
ATOM 636 N N . ARG A 1 85 ? -6.418 -11.759 0.256 1.00 93.50 85 ARG A N 1
ATOM 637 C CA . ARG A 1 85 ? -6.502 -13.195 -0.011 1.00 93.50 85 ARG A CA 1
ATOM 638 C C . ARG A 1 85 ? -6.540 -13.456 -1.515 1.00 93.50 85 ARG A C 1
ATOM 640 O O . ARG A 1 85 ? -7.381 -12.890 -2.211 1.00 93.50 85 ARG A O 1
ATOM 647 N N . GLY A 1 86 ? -5.764 -14.442 -1.959 1.00 86.50 86 GLY A N 1
ATOM 648 C CA . GLY A 1 86 ? -5.811 -14.977 -3.320 1.00 86.50 86 GLY A CA 1
ATOM 649 C C . GLY A 1 86 ? -4.546 -14.668 -4.110 1.00 86.50 86 GLY A C 1
ATOM 650 O O . GLY A 1 86 ? -3.461 -14.604 -3.533 1.00 86.50 86 GLY A O 1
ATOM 651 N N . ASP A 1 87 ? -4.710 -14.529 -5.425 1.00 84.31 87 ASP A N 1
ATOM 652 C CA . ASP A 1 87 ? -3.634 -14.190 -6.355 1.00 84.31 87 ASP A CA 1
ATOM 653 C C . ASP A 1 87 ? -3.153 -12.742 -6.175 1.00 84.31 87 ASP A C 1
ATOM 655 O O . ASP A 1 87 ? -3.768 -11.927 -5.482 1.00 84.31 87 ASP A O 1
ATOM 659 N N . THR A 1 88 ? -2.040 -12.419 -6.830 1.00 92.56 88 THR A N 1
ATOM 660 C CA . THR A 1 88 ? -1.470 -11.076 -6.826 1.00 92.56 88 THR A CA 1
ATOM 661 C C . THR A 1 88 ? -2.383 -10.053 -7.505 1.00 92.56 88 THR A C 1
ATOM 663 O O . THR A 1 88 ? -3.179 -10.351 -8.398 1.00 92.56 88 THR A O 1
ATOM 666 N N . LEU A 1 89 ? -2.276 -8.807 -7.053 1.00 94.81 89 LEU A N 1
ATOM 667 C CA . LEU A 1 89 ? -3.064 -7.683 -7.537 1.00 94.81 89 LEU A CA 1
ATOM 668 C C . LEU A 1 89 ? -2.414 -7.021 -8.749 1.00 94.81 89 LEU A C 1
ATOM 670 O O . LEU A 1 89 ? -1.194 -7.015 -8.914 1.00 94.81 89 LEU A O 1
ATOM 674 N N . SER A 1 90 ? -3.243 -6.381 -9.571 1.00 94.75 90 SER A N 1
ATOM 675 C CA . SER A 1 90 ? -2.772 -5.461 -10.606 1.00 94.75 90 SER A CA 1
ATOM 676 C C . SER A 1 90 ? -2.331 -4.117 -10.017 1.00 94.75 90 SER A C 1
ATOM 678 O O . SER A 1 90 ? -2.795 -3.694 -8.953 1.00 94.75 90 SER A O 1
ATOM 680 N N . LYS A 1 91 ? -1.503 -3.379 -10.770 1.00 92.31 91 LYS A N 1
ATOM 681 C CA . LYS A 1 91 ? -1.097 -2.008 -10.420 1.00 92.31 91 LYS A CA 1
ATOM 682 C C . LYS A 1 91 ? -2.296 -1.097 -10.156 1.00 92.31 91 LYS A C 1
ATOM 684 O O . LYS A 1 91 ? -2.261 -0.296 -9.226 1.00 92.31 91 LYS A O 1
ATOM 689 N N . ILE A 1 92 ? -3.347 -1.211 -10.971 1.00 94.56 92 ILE A N 1
ATOM 690 C CA . ILE A 1 92 ? -4.547 -0.373 -10.853 1.00 94.56 92 ILE A CA 1
ATOM 691 C C . ILE A 1 92 ? -5.210 -0.611 -9.495 1.00 94.56 92 ILE A C 1
ATOM 693 O O . ILE A 1 92 ? -5.428 0.344 -8.759 1.00 94.56 92 ILE A O 1
ATOM 697 N N . GLN A 1 93 ? -5.427 -1.874 -9.121 1.00 95.56 93 GLN A N 1
ATOM 698 C CA . GLN A 1 93 ? -6.057 -2.230 -7.846 1.00 95.56 93 GLN A CA 1
ATOM 699 C C . GLN A 1 93 ? -5.259 -1.727 -6.637 1.00 95.56 93 GLN A C 1
ATOM 701 O O . GLN A 1 93 ? -5.840 -1.168 -5.709 1.00 95.56 93 GLN A O 1
ATOM 706 N N . VAL A 1 94 ? -3.931 -1.881 -6.653 1.00 95.88 94 VAL A N 1
ATOM 707 C CA . VAL A 1 94 ? -3.066 -1.376 -5.574 1.00 95.88 94 VAL A CA 1
ATOM 708 C C . VAL A 1 94 ? -3.071 0.150 -5.514 1.00 95.88 94 VAL A C 1
ATOM 710 O O . VAL A 1 94 ? -3.174 0.724 -4.431 1.00 95.88 94 VAL A O 1
ATOM 713 N N . THR A 1 95 ? -3.014 0.816 -6.669 1.00 95.69 95 THR A N 1
ATOM 714 C CA . THR A 1 95 ? -3.044 2.284 -6.748 1.00 95.69 95 THR A CA 1
ATOM 715 C C . THR A 1 95 ? -4.358 2.832 -6.199 1.00 95.69 95 THR A C 1
ATOM 717 O O . THR A 1 95 ? -4.348 3.787 -5.423 1.00 95.69 95 THR A O 1
ATOM 720 N N . GLU A 1 96 ? -5.490 2.226 -6.560 1.00 96.06 96 GLU A N 1
ATOM 721 C CA . GLU A 1 96 ? -6.811 2.605 -6.052 1.00 96.06 96 GLU A CA 1
ATOM 722 C C . GLU A 1 96 ? -6.912 2.411 -4.535 1.00 96.06 96 GLU A C 1
ATOM 724 O O . GLU A 1 96 ? -7.350 3.325 -3.835 1.00 96.06 96 GLU A O 1
ATOM 729 N N . ALA A 1 97 ? -6.441 1.273 -4.016 1.00 96.75 97 ALA A N 1
ATOM 730 C CA . ALA A 1 97 ? -6.471 0.974 -2.588 1.00 96.75 97 ALA A CA 1
ATOM 731 C C . ALA A 1 97 ? -5.634 1.962 -1.763 1.00 96.75 97 ALA A C 1
ATOM 733 O O . ALA A 1 97 ? -6.139 2.553 -0.808 1.00 96.75 97 ALA A O 1
ATOM 734 N N . LEU A 1 98 ? -4.381 2.200 -2.168 1.00 96.81 98 LEU A N 1
ATOM 735 C CA . LEU A 1 98 ? -3.492 3.151 -1.497 1.00 96.81 98 LEU A CA 1
ATOM 736 C C . LEU A 1 98 ? -3.997 4.588 -1.628 1.00 96.81 98 LEU A C 1
ATOM 738 O O . LEU A 1 98 ? -3.876 5.363 -0.686 1.00 96.81 98 LEU A O 1
ATOM 742 N N . THR A 1 99 ? -4.612 4.951 -2.757 1.00 96.88 99 THR A N 1
ATOM 743 C CA . THR A 1 99 ? -5.216 6.280 -2.932 1.00 96.88 99 THR A CA 1
ATOM 744 C C . THR A 1 99 ? -6.428 6.471 -2.022 1.00 96.88 99 THR A C 1
ATOM 746 O O . THR A 1 99 ? -6.599 7.553 -1.458 1.00 96.88 99 THR A O 1
ATOM 749 N N . ALA A 1 100 ? -7.277 5.45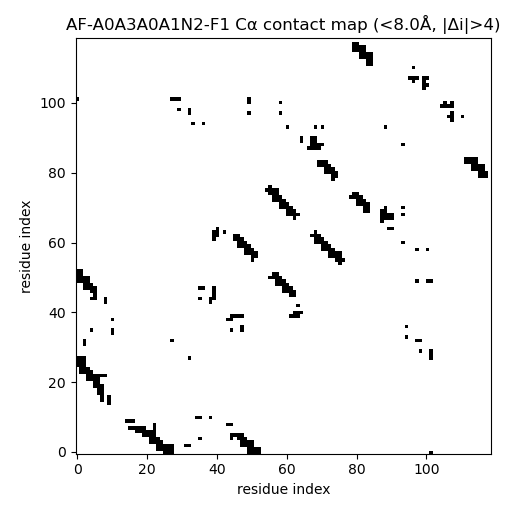0 -1.873 1.00 96.56 100 ALA A N 1
ATOM 750 C CA . ALA A 1 100 ? -8.395 5.483 -0.935 1.00 96.56 100 ALA A CA 1
ATOM 751 C C . ALA A 1 100 ? -7.881 5.593 0.506 1.00 96.56 100 ALA A C 1
ATOM 753 O O . ALA A 1 100 ? -8.320 6.475 1.244 1.00 96.56 100 ALA A O 1
ATOM 754 N N . PHE A 1 101 ? -6.879 4.784 0.871 1.00 96.31 101 PHE A N 1
ATOM 755 C CA . PHE A 1 101 ? -6.230 4.856 2.177 1.00 96.31 101 PHE A CA 1
ATOM 756 C C . PHE A 1 101 ? -5.666 6.257 2.435 1.00 96.31 101 PHE A C 1
ATOM 758 O O . PHE A 1 101 ? -6.075 6.884 3.403 1.00 96.31 101 PHE A O 1
ATOM 765 N N . LEU A 1 102 ? -4.866 6.814 1.516 1.00 95.94 102 LEU A N 1
ATOM 766 C CA . LEU A 1 102 ? -4.296 8.168 1.599 1.00 95.94 102 LEU A CA 1
ATOM 767 C C . LEU A 1 102 ? -5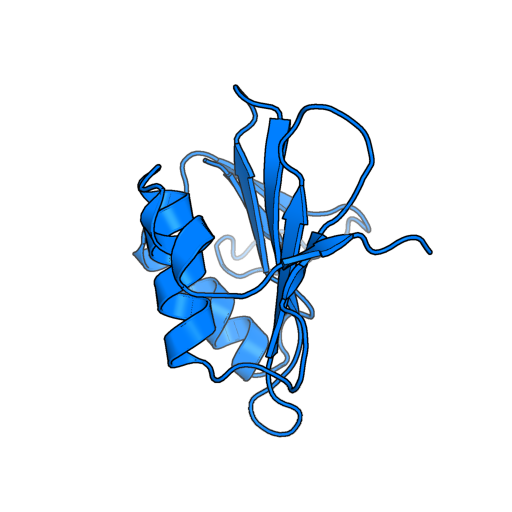.341 9.255 1.899 1.00 95.94 102 LEU A C 1
ATOM 769 O O . LEU A 1 102 ? -5.064 10.219 2.611 1.00 95.94 102 LEU A O 1
ATOM 773 N N . LYS A 1 103 ? -6.548 9.101 1.349 1.00 95.44 103 LYS A N 1
ATOM 774 C CA . LYS A 1 103 ? -7.673 10.034 1.512 1.00 95.44 103 LYS A CA 1
ATOM 775 C C . LYS A 1 103 ? -8.532 9.756 2.749 1.00 95.44 103 LYS A C 1
ATOM 777 O O . LYS A 1 103 ? -9.548 10.423 2.923 1.00 95.44 103 LYS A O 1
ATOM 782 N N . HIS A 1 104 ? -8.149 8.794 3.589 1.00 93.56 104 HIS A N 1
ATOM 783 C CA . HIS A 1 104 ? -8.957 8.263 4.691 1.00 93.56 104 HIS A CA 1
ATOM 784 C C . HIS A 1 104 ? -10.337 7.745 4.240 1.00 93.56 104 HIS A C 1
ATOM 786 O O . HIS A 1 104 ? -11.296 7.731 5.013 1.00 93.56 104 HIS A O 1
ATOM 792 N N . ASP A 1 105 ? -10.447 7.312 2.985 1.00 94.50 105 ASP A N 1
ATOM 793 C CA . ASP A 1 105 ? -11.648 6.690 2.443 1.00 94.50 105 ASP A CA 1
ATOM 794 C C . ASP A 1 105 ? -11.642 5.199 2.796 1.00 94.50 105 ASP A C 1
ATOM 796 O O . ASP A 1 105 ? -10.683 4.493 2.501 1.00 94.50 105 ASP A O 1
ATOM 800 N N . ALA A 1 106 ? -12.706 4.698 3.422 1.00 91.00 106 ALA A N 1
ATOM 801 C CA . ALA A 1 106 ? -12.814 3.299 3.834 1.00 91.00 106 ALA A CA 1
ATOM 802 C C . ALA A 1 106 ? -13.130 2.327 2.678 1.00 91.00 106 ALA A C 1
ATOM 804 O O . ALA A 1 106 ? -13.190 1.118 2.909 1.00 91.00 106 ALA A O 1
ATOM 805 N N . ALA A 1 107 ? -13.325 2.812 1.445 1.00 92.88 107 ALA A N 1
ATOM 806 C CA . ALA A 1 107 ? -13.682 1.985 0.289 1.00 92.88 107 ALA A CA 1
ATOM 807 C C . ALA A 1 107 ? -12.753 0.769 0.085 1.00 92.88 107 ALA A C 1
ATOM 809 O O . ALA A 1 107 ? -13.241 -0.332 -0.193 1.00 92.88 107 ALA A O 1
ATOM 810 N N . TRP A 1 108 ? -11.441 0.929 0.318 1.00 92.62 108 TRP A N 1
ATOM 811 C CA . TRP A 1 108 ? -10.428 -0.132 0.176 1.00 92.62 108 TRP A CA 1
ATOM 812 C C . TRP A 1 108 ? -10.716 -1.383 1.013 1.00 92.62 108 TRP A C 1
ATOM 814 O O . TRP A 1 108 ? -10.340 -2.488 0.623 1.00 92.62 108 TRP A O 1
ATOM 824 N N . GLN A 1 109 ? -11.426 -1.245 2.136 1.00 92.00 109 GLN A N 1
ATOM 825 C CA . GLN A 1 109 ? -11.760 -2.374 3.011 1.00 92.00 109 GLN A CA 1
ATOM 826 C C . GLN A 1 109 ? -12.695 -3.369 2.324 1.00 92.00 109 GLN A C 1
ATOM 828 O O . GLN A 1 109 ? -12.628 -4.564 2.592 1.00 92.00 109 GLN A O 1
ATOM 833 N N . THR A 1 110 ? -13.548 -2.875 1.426 1.00 93.12 110 THR A N 1
ATOM 834 C CA . THR A 1 110 ? -14.561 -3.676 0.723 1.00 93.12 110 THR A CA 1
ATOM 835 C C . THR A 1 110 ? -14.150 -4.078 -0.690 1.00 93.12 110 THR A C 1
ATOM 837 O O . THR A 1 110 ? -14.816 -4.910 -1.300 1.00 93.12 110 THR A O 1
ATOM 840 N N . MET A 1 111 ? -13.045 -3.525 -1.205 1.00 91.62 111 MET A N 1
ATOM 841 C CA . MET A 1 111 ? -12.501 -3.869 -2.525 1.00 91.62 111 MET A CA 1
ATOM 842 C C . MET A 1 111 ? -11.945 -5.297 -2.582 1.00 91.62 111 MET A C 1
ATOM 844 O O . MET A 1 111 ? -11.876 -5.886 -3.660 1.00 91.62 111 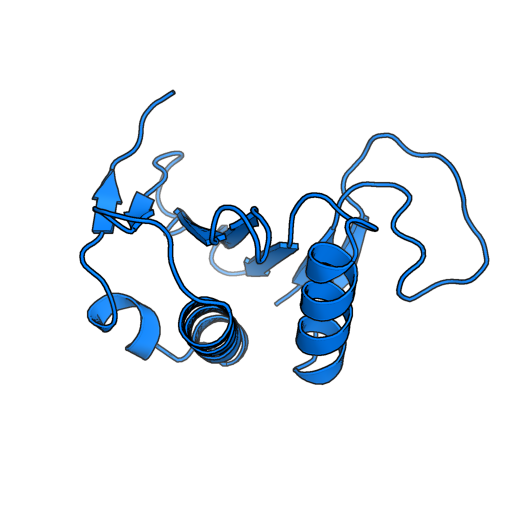MET A O 1
ATOM 848 N N . PHE A 1 112 ? -11.547 -5.851 -1.434 1.00 94.12 112 PHE A N 1
ATOM 849 C CA . PHE A 1 112 ? -10.847 -7.127 -1.349 1.00 94.12 112 PHE A CA 1
ATOM 850 C C . PHE A 1 112 ? -11.379 -7.996 -0.215 1.00 94.12 112 PHE A C 1
ATOM 852 O O . PHE A 1 112 ? -11.991 -7.524 0.742 1.00 94.12 112 PHE A O 1
ATOM 859 N N . VAL A 1 113 ? -11.083 -9.290 -0.308 1.00 94.38 113 VAL A N 1
ATOM 860 C CA . VAL A 1 113 ? -11.219 -10.207 0.821 1.00 94.38 113 VAL A CA 1
ATOM 861 C C . VAL A 1 113 ? -9.897 -10.213 1.573 1.00 94.38 113 VAL A C 1
ATOM 863 O O . VAL A 1 113 ? -8.869 -10.578 1.010 1.00 94.38 113 VAL A O 1
ATOM 866 N N . TRP A 1 114 ? -9.927 -9.827 2.842 1.00 94.12 114 TRP A N 1
ATOM 867 C CA . TRP A 1 114 ? -8.744 -9.768 3.695 1.00 94.12 114 TRP A CA 1
ATOM 868 C C . TRP A 1 114 ? -8.611 -11.026 4.546 1.00 94.12 114 TRP A C 1
ATOM 870 O O . TRP A 1 114 ? -9.602 -11.574 5.038 1.00 94.12 114 TRP A O 1
ATOM 880 N N . GLU A 1 115 ? -7.382 -11.474 4.761 1.00 93.88 115 GLU A N 1
ATOM 881 C CA . GLU A 1 115 ? -7.074 -12.555 5.689 1.00 93.88 115 GLU A CA 1
ATOM 882 C C . GLU A 1 115 ? -5.948 -12.170 6.636 1.00 93.88 115 GLU A C 1
ATOM 884 O O . GLU A 1 115 ? -5.016 -11.467 6.253 1.00 93.88 115 GLU A O 1
ATOM 889 N N . ARG A 1 116 ? -6.040 -12.636 7.885 1.00 90.62 116 ARG A N 1
ATOM 890 C CA . ARG A 1 116 ? -4.961 -12.460 8.858 1.00 90.62 116 ARG A CA 1
ATOM 891 C C . ARG A 1 116 ? -3.733 -13.241 8.410 1.00 90.62 116 ARG A C 1
ATOM 893 O O . ARG A 1 116 ? -3.850 -14.412 8.052 1.00 90.62 116 ARG A O 1
ATOM 900 N N . PHE A 1 117 ? -2.581 -12.594 8.491 1.00 77.94 117 PHE A N 1
ATOM 901 C CA . PHE A 1 117 ? -1.288 -13.181 8.195 1.00 77.94 117 PHE A CA 1
ATOM 902 C C . PHE A 1 117 ? -0.402 -13.111 9.441 1.00 77.94 117 PHE A C 1
ATOM 904 O O . PHE A 1 117 ? -0.267 -12.060 10.066 1.00 77.94 117 PHE A O 1
ATOM 911 N N . THR A 1 118 ? 0.155 -14.256 9.824 1.00 63.03 118 THR A N 1
ATOM 912 C CA . THR A 1 118 ? 1.118 -14.405 10.921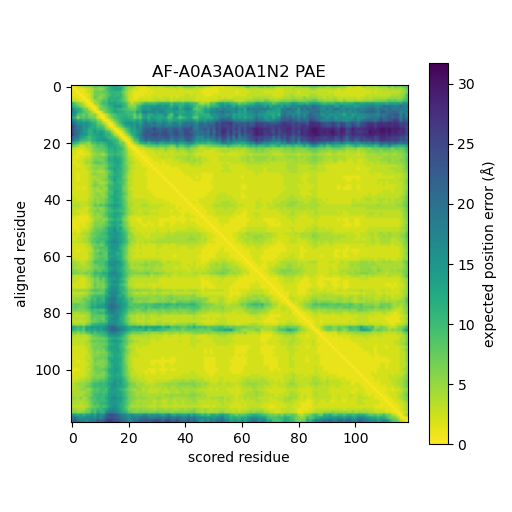 1.00 63.03 118 THR A CA 1
ATOM 913 C C . THR A 1 118 ? 2.393 -14.992 10.335 1.00 63.03 118 THR A C 1
ATOM 915 O O . THR A 1 118 ? 2.310 -16.033 9.681 1.00 63.03 118 THR A O 1
ATOM 918 N N . TYR A 1 119 ? 3.523 -14.314 10.550 1.00 54.78 119 TYR A N 1
ATOM 919 C CA . TYR A 1 119 ? 4.861 -14.798 10.193 1.00 54.78 119 TYR A CA 1
ATOM 920 C C . TYR A 1 119 ? 5.285 -16.002 11.042 1.00 54.78 119 TYR A C 1
ATOM 922 O O . TYR A 1 119 ? 4.877 -16.064 12.226 1.00 54.78 119 TYR A O 1
#

Foldseek 3Di:
DKKWFQAQLCQPPPDDHDDRDIDIHPPDDLVNVVSVLVCLQVVVTAKIKDADPVLRKMKMKGDYQVQAMKIKIDRSPDPWIKTFPDGHHHSVLVSVLVVCVSVVHPVNVVSGDIDIDDD

pLDDT: mean 86.7, std 14.18, range [39.91, 96.88]

Mean predicted aligned error: 5.82 Å

Sequence (119 aa):
MDLVLPGGAGLFDSTGYMDSTNTAYPNATAEDLSNALAAMERGDIEFVILQDNATKQFMQTTGSPAEGYYLEYNDGKDDSMLRVRGDTLSKIQVTEALTAFLKHDAAWQTMFVWERFTY

Nearest PDB structures (foldseek):
  4aud-assembly1_A  TM=6.464E-01  e=6.749E+00  Alternaria alternata

Solvent-accessible surface area (backbone atoms only — not comparable to full-atom values): 6784 Å² total; per-residue (Å²): 79,26,36,35,33,55,40,56,62,61,84,88,49,97,79,71,81,83,50,100,48,70,43,72,42,74,71,54,47,75,65,55,53,52,52,48,53,53,33,24,59,73,63,74,36,72,43,48,30,44,33,32,82,90,62,56,25,35,40,37,37,37,57,34,85,90,75,26,29,50,50,36,36,30,84,39,84,60,93,59,35,29,30,59,61,78,77,62,37,54,72,66,59,52,52,51,33,53,52,27,49,72,69,73,40,71,64,45,68,73,75,51,56,73,36,83,52,82,135